Protein AF-A0A7S3HH31-F1 (afdb_monomer_lite)

pLDDT: mean 87.64, std 9.52, range [36.22, 95.06]

Organism: NCBI:txid89044

Structure (mmCIF, N/CA/C/O backbone):
data_AF-A0A7S3HH31-F1
#
_entry.id   AF-A0A7S3HH31-F1
#
loop_
_atom_site.group_PDB
_atom_site.id
_atom_site.type_symbol
_atom_site.label_atom_id
_atom_site.label_alt_id
_atom_site.label_comp_id
_atom_site.label_asym_id
_atom_site.label_entity_id
_atom_site.label_seq_id
_atom_site.pdbx_PDB_ins_code
_atom_site.Cartn_x
_atom_site.Cartn_y
_atom_site.Cartn_z
_atom_site.occupancy
_atom_site.B_iso_or_equiv
_atom_site.auth_seq_id
_atom_site.auth_comp_id
_atom_site.auth_asym_id
_atom_site.auth_atom_id
_atom_site.pdbx_PDB_model_num
ATOM 1 N N . GLN A 1 1 ? -16.666 -18.707 0.322 1.00 36.22 1 GLN A N 1
ATOM 2 C CA . GLN A 1 1 ? -16.745 -17.279 0.698 1.00 36.22 1 GLN A CA 1
ATOM 3 C C . GLN A 1 1 ? -15.491 -16.595 0.177 1.00 36.22 1 GLN A C 1
ATOM 5 O O . GLN A 1 1 ? -14.409 -16.939 0.629 1.00 36.22 1 GLN A O 1
ATOM 10 N N . LEU A 1 2 ? -15.606 -15.702 -0.809 1.00 39.66 2 LEU A N 1
ATOM 11 C CA . LEU A 1 2 ? -14.487 -14.847 -1.211 1.00 39.66 2 LEU A CA 1
ATOM 12 C C . LEU A 1 2 ? -14.196 -13.910 -0.037 1.00 39.66 2 LEU A C 1
ATOM 14 O O . LEU A 1 2 ? -15.048 -13.100 0.327 1.00 39.66 2 LEU A O 1
ATOM 18 N N . THR A 1 3 ? -13.039 -14.065 0.600 1.00 48.09 3 THR A N 1
ATOM 19 C CA . THR A 1 3 ? -12.550 -13.142 1.623 1.00 48.09 3 THR A CA 1
ATOM 20 C C . THR A 1 3 ? -12.545 -11.738 1.028 1.00 48.09 3 THR A C 1
ATOM 22 O O . THR A 1 3 ? -11.774 -11.428 0.118 1.00 48.09 3 THR A O 1
ATOM 25 N N . LYS A 1 4 ? -13.464 -10.882 1.492 1.00 67.25 4 LYS A N 1
ATOM 26 C CA . LYS A 1 4 ? -13.466 -9.464 1.125 1.00 67.25 4 LYS A CA 1
ATOM 27 C C . LYS A 1 4 ? -12.103 -8.905 1.530 1.00 67.25 4 LYS A C 1
ATOM 29 O O . LYS A 1 4 ? -11.690 -9.076 2.672 1.00 67.25 4 LYS A O 1
ATOM 34 N N . SER A 1 5 ? -11.383 -8.310 0.581 1.00 83.19 5 SER A N 1
ATOM 35 C CA . SER A 1 5 ? -10.028 -7.803 0.821 1.00 83.19 5 SER A CA 1
ATOM 36 C C . SER A 1 5 ? -10.066 -6.709 1.896 1.00 83.19 5 SER A C 1
ATOM 38 O O . SER A 1 5 ? -10.679 -5.657 1.695 1.00 83.19 5 SER A O 1
ATOM 40 N N . ALA A 1 6 ? -9.466 -6.994 3.051 1.00 89.62 6 ALA A N 1
ATOM 41 C CA . ALA A 1 6 ? -9.550 -6.175 4.253 1.00 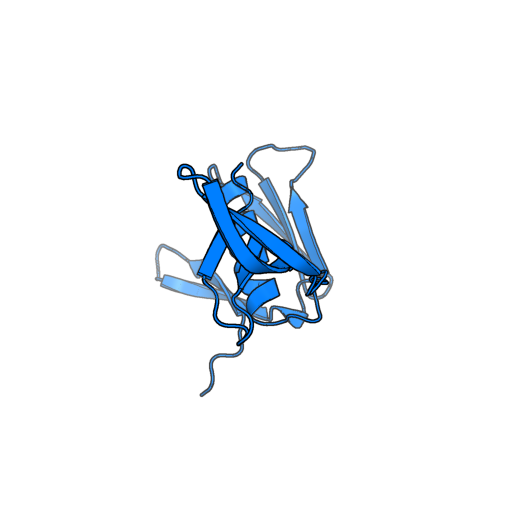89.62 6 ALA A CA 1
ATOM 42 C C . ALA A 1 6 ? -8.270 -6.299 5.091 1.00 89.62 6 ALA A C 1
ATOM 44 O O . ALA A 1 6 ? -7.606 -7.337 5.066 1.00 89.62 6 ALA A O 1
ATOM 45 N N . ALA A 1 7 ? -7.948 -5.257 5.857 1.00 90.75 7 ALA A N 1
ATOM 46 C CA . ALA A 1 7 ? -6.989 -5.349 6.952 1.00 90.75 7 ALA A CA 1
ATOM 47 C C . ALA A 1 7 ? -7.698 -5.877 8.205 1.00 90.75 7 ALA A C 1
ATOM 49 O O . ALA A 1 7 ? -8.826 -5.481 8.491 1.00 90.75 7 ALA A O 1
ATOM 50 N N . LEU A 1 8 ? -7.039 -6.759 8.953 1.00 91.81 8 LEU A N 1
ATOM 51 C CA . LEU A 1 8 ? -7.566 -7.334 10.189 1.00 91.81 8 LEU A CA 1
ATOM 52 C C . LEU A 1 8 ? -6.627 -6.994 11.340 1.00 91.81 8 LEU A C 1
ATOM 54 O O . LEU A 1 8 ? -5.408 -7.044 11.171 1.00 91.81 8 LEU A O 1
ATOM 58 N N . THR A 1 9 ? -7.183 -6.703 12.511 1.00 90.75 9 THR A N 1
ATOM 59 C CA . THR A 1 9 ? -6.412 -6.753 13.759 1.00 90.75 9 THR A CA 1
ATOM 60 C C . THR A 1 9 ? -6.743 -8.033 14.500 1.00 90.75 9 THR A C 1
ATOM 62 O O . THR A 1 9 ? -7.894 -8.472 14.506 1.00 90.75 9 THR A O 1
ATOM 65 N N . LEU A 1 10 ? -5.727 -8.625 15.119 1.00 90.88 10 LEU A N 1
ATOM 66 C CA . LEU A 1 10 ? -5.843 -9.850 15.897 1.00 90.88 10 LEU A CA 1
ATOM 67 C C . LEU A 1 10 ? -5.494 -9.559 17.354 1.00 90.88 10 LEU A C 1
ATOM 69 O O . LEU A 1 10 ? -4.555 -8.810 17.624 1.00 90.88 10 LEU A O 1
ATOM 73 N N . ASP A 1 11 ? -6.235 -10.163 18.275 1.00 90.19 11 ASP A N 1
ATOM 74 C CA . ASP A 1 11 ? -5.783 -10.328 19.651 1.00 90.19 11 ASP A CA 1
ATOM 75 C C . ASP A 1 11 ? -4.686 -11.410 19.659 1.00 90.19 11 ASP A C 1
ATOM 77 O O . ASP A 1 11 ? -4.970 -12.555 19.300 1.00 90.19 11 ASP A O 1
ATOM 81 N N . PR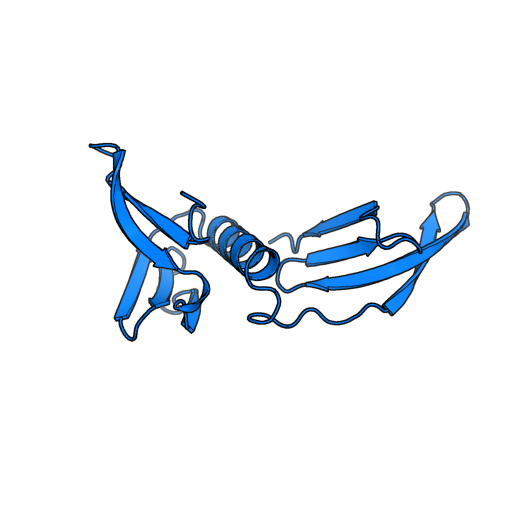O A 1 12 ? -3.436 -11.097 20.035 1.00 87.81 12 PRO A N 1
ATOM 82 C CA . PRO A 1 12 ? -2.343 -12.066 19.992 1.00 87.81 12 PRO A CA 1
ATOM 83 C C . PRO A 1 12 ? -2.454 -13.165 21.059 1.00 87.81 12 PRO A C 1
ATOM 85 O O . PRO A 1 12 ? -1.841 -14.217 20.909 1.00 87.81 12 PRO A O 1
ATOM 88 N N . THR A 1 13 ? -3.221 -12.950 22.129 1.00 92.81 13 THR A N 1
ATOM 89 C CA . THR A 1 13 ? -3.411 -13.936 23.202 1.00 92.81 13 THR A CA 1
ATOM 90 C C . THR A 1 13 ? -4.374 -15.047 22.800 1.00 92.81 13 THR A C 1
ATOM 92 O O . THR A 1 13 ? -4.190 -16.192 23.206 1.00 92.81 13 THR A O 1
ATOM 95 N N . GLN A 1 14 ? -5.392 -14.725 21.999 1.00 92.31 14 GLN A N 1
ATOM 96 C CA . GLN A 1 14 ? -6.430 -15.678 21.585 1.00 92.31 14 GLN A CA 1
ATOM 97 C C . GLN A 1 14 ? -6.447 -15.954 20.074 1.00 92.31 14 GLN A C 1
ATOM 99 O O . GLN A 1 14 ? -7.207 -16.805 19.620 1.00 92.31 14 GLN A O 1
ATOM 104 N N . PHE A 1 15 ? -5.627 -15.247 19.290 1.00 88.81 15 PHE A N 1
ATOM 105 C CA . PHE A 1 15 ? -5.625 -15.261 17.821 1.00 88.81 15 PHE A CA 1
ATOM 106 C C . PHE A 1 15 ? -7.008 -15.000 17.202 1.00 88.81 15 PHE A C 1
ATOM 108 O O . PHE A 1 15 ? -7.324 -15.473 16.109 1.00 88.81 15 PHE A O 1
ATOM 115 N N . THR A 1 16 ? -7.839 -14.219 17.890 1.00 93.19 16 THR A N 1
ATOM 116 C CA . THR A 1 16 ? -9.179 -13.844 17.438 1.00 93.19 16 THR A CA 1
ATO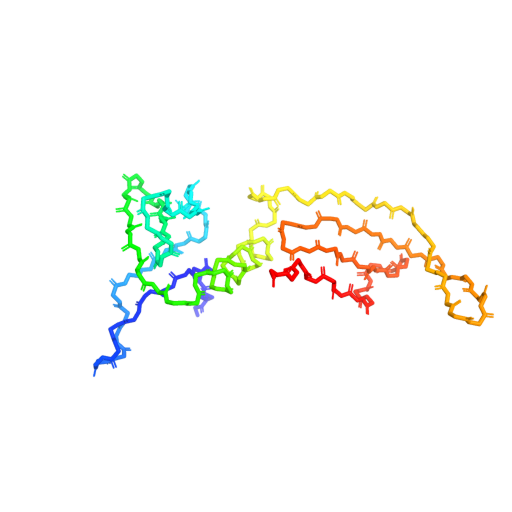M 117 C C . THR A 1 16 ? -9.148 -12.502 16.718 1.00 93.19 16 THR A C 1
ATOM 119 O O . THR A 1 16 ? -8.377 -11.603 17.056 1.00 93.19 16 THR A O 1
ATOM 122 N N . VAL A 1 17 ? -9.989 -12.352 15.694 1.00 92.19 17 VAL A N 1
ATOM 123 C CA . VAL A 1 17 ? -10.140 -11.080 14.977 1.00 92.19 17 VAL A CA 1
ATOM 124 C C . VAL A 1 17 ? -10.843 -10.078 15.883 1.00 92.19 17 VAL A C 1
ATOM 126 O O . VAL A 1 17 ? -11.965 -10.320 16.318 1.00 92.19 17 VAL A O 1
ATOM 129 N N . THR A 1 18 ? -10.197 -8.943 16.133 1.00 91.62 18 THR A N 1
ATOM 130 C CA . THR A 1 18 ? -10.759 -7.844 16.928 1.00 91.62 18 THR A CA 1
ATOM 131 C C . THR A 1 18 ? -11.420 -6.791 16.053 1.00 91.62 18 THR A C 1
ATOM 133 O O . THR A 1 18 ? -12.471 -6.275 16.413 1.00 91.62 18 THR A O 1
ATOM 136 N N . ASN A 1 19 ? -10.851 -6.496 14.881 1.00 91.50 19 ASN A N 1
ATOM 137 C CA . ASN A 1 19 ? -11.433 -5.566 13.915 1.00 91.50 19 ASN A CA 1
ATOM 138 C C . ASN A 1 19 ? -11.212 -6.053 12.485 1.00 91.50 19 ASN A C 1
ATOM 140 O O . ASN A 1 19 ? -10.222 -6.720 12.178 1.00 91.50 19 ASN A O 1
ATOM 144 N N . THR A 1 20 ? -12.132 -5.669 11.601 1.00 93.06 20 THR A N 1
ATOM 145 C CA . THR A 1 20 ? -12.045 -5.885 10.155 1.00 93.06 20 THR A CA 1
ATOM 146 C C . THR A 1 20 ? -12.238 -4.556 9.443 1.00 93.06 20 THR A C 1
ATOM 148 O O . THR A 1 20 ? -13.284 -3.931 9.581 1.00 93.06 20 THR A O 1
ATOM 151 N N . PHE A 1 21 ? -11.254 -4.157 8.644 1.00 92.69 21 PHE A N 1
ATOM 152 C CA . PHE A 1 21 ? -11.239 -2.908 7.891 1.00 92.69 21 PHE A CA 1
ATOM 153 C C . PHE A 1 21 ? -11.256 -3.212 6.395 1.00 92.69 21 PHE A C 1
ATOM 155 O O . PHE A 1 21 ? -10.199 -3.478 5.808 1.00 92.69 21 PHE A O 1
ATOM 162 N N . PRO A 1 22 ? -12.432 -3.200 5.744 1.00 91.56 22 PRO A N 1
ATOM 163 C CA . PRO A 1 22 ? -12.501 -3.266 4.294 1.00 91.56 22 PRO A CA 1
ATOM 164 C C . PRO A 1 22 ? -11.595 -2.198 3.684 1.00 91.56 22 PRO A C 1
ATOM 166 O O . PRO A 1 22 ? -11.675 -1.028 4.052 1.00 91.56 22 PRO A O 1
ATOM 169 N N . TYR A 1 23 ? -10.753 -2.563 2.715 1.00 90.06 23 TYR A N 1
ATOM 170 C CA . TYR A 1 23 ? -9.814 -1.584 2.157 1.00 90.06 23 TYR A CA 1
ATOM 171 C C . TYR A 1 23 ? -10.513 -0.367 1.551 1.00 90.06 23 TYR A C 1
ATOM 173 O O . TYR A 1 23 ? -9.933 0.713 1.547 1.00 90.06 23 TYR A O 1
ATOM 181 N N . GLY A 1 24 ? -11.764 -0.502 1.098 1.00 85.50 24 GLY A N 1
ATOM 182 C CA . GLY A 1 24 ? -12.590 0.613 0.637 1.00 85.50 24 GLY A CA 1
ATOM 183 C C . GLY A 1 24 ? -12.894 1.659 1.717 1.00 85.50 24 GLY A C 1
ATOM 184 O O . GLY A 1 24 ? -12.861 2.845 1.396 1.00 85.50 24 GLY A O 1
ATOM 185 N N . SER A 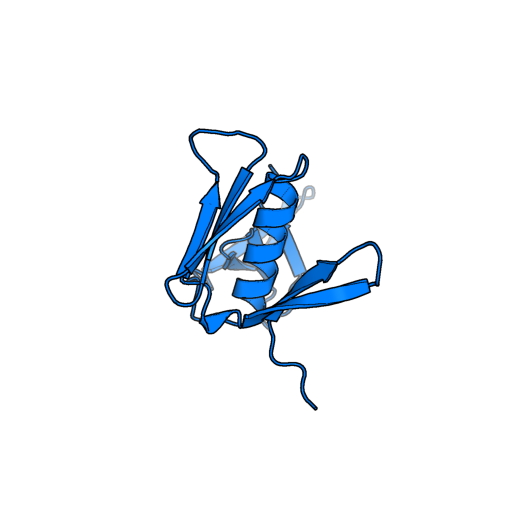1 25 ? -13.090 1.266 2.982 1.00 89.31 25 SER A N 1
ATOM 186 C CA . SER A 1 25 ? -13.513 2.185 4.053 1.00 89.31 25 SER A CA 1
ATOM 187 C C . SER A 1 25 ? -12.377 2.960 4.727 1.00 89.31 25 SER A C 1
ATOM 189 O O . SER A 1 25 ? -12.641 3.955 5.394 1.00 89.31 25 SER A O 1
ATOM 191 N N . ILE A 1 26 ? -11.116 2.562 4.518 1.00 91.19 26 ILE A N 1
ATOM 192 C CA . ILE A 1 26 ? -9.935 3.240 5.089 1.00 91.19 26 ILE A CA 1
ATOM 193 C C . ILE A 1 26 ? -9.722 4.605 4.418 1.00 91.19 26 ILE A C 1
ATOM 195 O O . ILE A 1 26 ? -9.157 4.681 3.332 1.00 91.19 26 ILE A O 1
ATOM 199 N N . THR A 1 27 ? -10.168 5.700 5.011 1.00 90.38 27 THR A N 1
ATOM 200 C CA . THR A 1 27 ? -10.057 7.036 4.409 1.00 90.38 27 THR A CA 1
ATOM 201 C C . THR A 1 27 ? -8.676 7.658 4.581 1.00 90.38 27 THR A C 1
ATOM 203 O O . THR A 1 27 ? -8.288 8.490 3.763 1.00 90.38 27 THR A O 1
ATOM 206 N N . LYS A 1 28 ? -7.915 7.245 5.602 1.00 89.69 28 LYS A N 1
ATOM 207 C CA . LYS A 1 28 ? -6.583 7.792 5.884 1.00 89.69 28 LYS A CA 1
ATOM 208 C C . LYS A 1 28 ? -5.656 6.741 6.478 1.00 89.69 28 LYS A C 1
ATOM 210 O O . LYS A 1 28 ? -6.068 5.946 7.319 1.00 89.69 28 LYS A O 1
ATOM 215 N N . LEU A 1 29 ? -4.394 6.791 6.065 1.00 90.31 29 LEU A N 1
ATOM 216 C CA . LEU A 1 29 ? -3.285 6.057 6.665 1.00 90.31 29 LEU A CA 1
ATOM 217 C C . LEU A 1 29 ? -2.075 6.998 6.704 1.00 90.31 29 LEU A C 1
ATOM 219 O O . LEU A 1 29 ? -1.552 7.360 5.652 1.00 90.31 29 LEU A O 1
ATOM 223 N N . SER A 1 30 ? -1.661 7.441 7.890 1.00 91.44 30 SER A N 1
ATOM 224 C CA . SER A 1 30 ? -0.585 8.432 8.045 1.00 91.44 30 SER A CA 1
ATOM 225 C C . SER A 1 30 ? 0.257 8.177 9.288 1.00 91.44 30 SER A C 1
ATOM 227 O O . SER A 1 30 ? -0.171 7.495 10.213 1.00 91.44 30 SER A O 1
ATOM 229 N N . THR A 1 31 ? 1.462 8.734 9.333 1.00 92.62 31 THR A N 1
ATOM 230 C CA . THR A 1 31 ? 2.270 8.764 10.558 1.00 92.62 31 THR A CA 1
ATOM 231 C C . THR A 1 31 ? 1.628 9.685 11.592 1.00 92.62 31 THR A C 1
ATOM 233 O O . THR A 1 31 ? 0.976 10.660 11.216 1.00 92.62 31 THR A O 1
ATOM 236 N N . ASP A 1 32 ? 1.826 9.406 12.880 1.00 92.31 32 ASP A N 1
ATOM 237 C CA . ASP A 1 32 ? 1.563 10.401 13.921 1.00 92.31 32 ASP A CA 1
ATOM 238 C C . ASP A 1 32 ? 2.738 11.395 13.983 1.00 92.31 32 ASP A C 1
ATOM 240 O O . ASP A 1 32 ? 3.903 10.996 14.051 1.00 92.31 32 ASP A O 1
ATOM 244 N N . GLU A 1 33 ? 2.437 12.691 13.930 1.00 89.81 33 GLU A N 1
ATOM 245 C CA . GLU A 1 33 ? 3.427 13.773 14.014 1.00 89.81 33 GLU A CA 1
ATOM 246 C C . GLU A 1 33 ? 3.995 13.931 15.429 1.00 89.81 33 GLU A C 1
ATOM 248 O O . GLU A 1 33 ? 5.114 14.406 15.606 1.00 89.81 33 GLU A O 1
ATOM 253 N N . LYS A 1 34 ? 3.234 13.521 16.449 1.00 91.62 34 LYS A N 1
ATOM 254 C CA . LYS A 1 34 ? 3.612 13.656 17.858 1.00 91.62 34 LYS A CA 1
ATOM 255 C C . LYS A 1 34 ? 4.420 12.466 18.364 1.00 91.62 34 LYS A C 1
ATOM 257 O O . LYS A 1 34 ? 5.078 12.581 19.395 1.00 91.62 34 LYS A O 1
ATOM 262 N N . ASN A 1 35 ? 4.360 11.320 17.680 1.00 91.50 35 ASN A N 1
ATOM 263 C CA . ASN A 1 35 ? 5.015 10.094 18.124 1.00 91.50 35 ASN A CA 1
ATOM 264 C C . ASN A 1 35 ? 5.565 9.264 16.951 1.00 91.50 35 ASN A C 1
ATOM 266 O O . ASN A 1 35 ? 4.824 8.751 16.112 1.00 91.50 35 ASN A O 1
ATOM 270 N N . ALA A 1 36 ? 6.887 9.075 16.936 1.00 88.56 36 ALA A N 1
ATOM 271 C CA . ALA A 1 36 ? 7.590 8.330 15.893 1.00 88.56 36 ALA A CA 1
ATOM 272 C C . ALA A 1 36 ? 7.215 6.836 15.830 1.00 88.56 36 ALA A C 1
ATOM 274 O O . ALA A 1 36 ? 7.316 6.232 14.763 1.00 88.56 36 ALA A O 1
ATOM 275 N N . ASP A 1 37 ? 6.717 6.264 16.927 1.00 92.12 37 ASP A N 1
ATOM 276 C CA . ASP A 1 37 ? 6.310 4.860 17.010 1.00 92.12 37 ASP A CA 1
ATOM 277 C C . ASP A 1 37 ? 4.816 4.667 16.731 1.00 92.12 37 ASP A C 1
ATOM 279 O O . ASP A 1 37 ? 4.283 3.586 16.972 1.00 92.12 37 ASP A O 1
ATOM 283 N N . GLN A 1 38 ? 4.099 5.702 16.284 1.00 93.88 38 GLN A N 1
ATOM 284 C CA . GLN A 1 38 ? 2.661 5.622 16.041 1.00 93.88 38 GLN A CA 1
ATOM 285 C C . GLN A 1 38 ? 2.290 5.931 14.593 1.00 93.88 38 GLN A C 1
ATOM 287 O O . GLN A 1 38 ? 2.917 6.745 13.906 1.00 93.88 38 GLN A O 1
ATOM 292 N N . PHE A 1 39 ? 1.233 5.267 14.135 1.00 94.31 39 PHE A N 1
ATOM 293 C CA . PHE A 1 39 ? 0.524 5.626 12.916 1.00 94.31 39 PHE A CA 1
ATOM 294 C C . PHE A 1 39 ? -0.980 5.688 13.170 1.00 94.31 39 PHE A C 1
ATOM 296 O O . PHE A 1 39 ? -1.519 5.042 14.072 1.00 94.31 39 PHE A O 1
ATOM 303 N N . ILE A 1 40 ? -1.638 6.489 12.345 1.00 94.88 40 ILE A N 1
ATOM 304 C CA . ILE A 1 40 ? -3.056 6.792 12.399 1.00 94.88 40 ILE A CA 1
ATOM 305 C C . ILE A 1 40 ? -3.728 6.108 11.212 1.00 94.88 40 ILE A C 1
ATOM 307 O O . ILE A 1 40 ? -3.296 6.256 10.065 1.00 94.88 40 ILE A O 1
ATOM 311 N N . LEU A 1 41 ? -4.800 5.378 11.496 1.00 94.56 41 LEU A N 1
ATOM 312 C CA . LEU A 1 41 ? -5.703 4.801 10.510 1.00 94.56 41 LEU A CA 1
ATOM 313 C C . LEU A 1 41 ? -7.092 5.389 10.742 1.00 94.56 41 LEU A C 1
ATOM 315 O O . LEU A 1 41 ? -7.645 5.252 11.827 1.00 94.56 41 LEU A O 1
ATOM 319 N N . GLU A 1 42 ? -7.664 6.039 9.735 1.00 94.25 42 GLU A N 1
ATOM 320 C CA . GLU A 1 42 ? -9.066 6.462 9.778 1.00 94.25 42 GLU A CA 1
ATOM 321 C C . GLU A 1 42 ? -9.881 5.536 8.881 1.00 94.25 42 GLU A C 1
ATOM 323 O O . GLU A 1 42 ? -9.559 5.362 7.703 1.00 94.25 42 GLU A O 1
ATOM 328 N N . ALA A 1 43 ? -10.925 4.932 9.440 1.00 92.75 43 ALA A N 1
ATOM 329 C CA . ALA A 1 43 ? -11.868 4.083 8.723 1.00 92.75 43 ALA A CA 1
ATOM 330 C C . ALA A 1 43 ? -13.275 4.322 9.268 1.00 92.75 43 ALA A C 1
ATOM 332 O O . ALA A 1 43 ? -13.456 4.430 10.479 1.00 92.75 43 ALA A O 1
ATOM 333 N N . ASP A 1 44 ? -14.264 4.447 8.380 1.00 87.94 44 ASP A N 1
ATOM 334 C CA . ASP A 1 44 ? -15.673 4.638 8.762 1.00 87.94 44 ASP A CA 1
ATOM 335 C C . ASP A 1 44 ? -15.882 5.785 9.780 1.00 87.94 44 ASP A C 1
ATOM 337 O O . ASP A 1 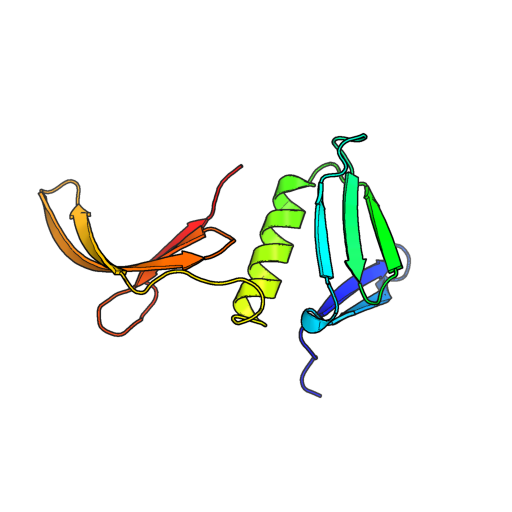44 ? -16.639 5.667 10.741 1.00 87.94 44 ASP A O 1
ATOM 341 N N . LYS A 1 45 ? -15.181 6.914 9.572 1.00 88.25 45 LYS A N 1
ATOM 342 C CA . LYS A 1 45 ? -15.163 8.110 10.451 1.00 88.25 45 LYS A CA 1
ATOM 343 C C . LYS A 1 45 ? -14.608 7.877 11.863 1.00 88.25 45 LYS A C 1
ATOM 345 O O . LYS A 1 45 ? -14.701 8.766 12.704 1.00 88.25 45 LYS A O 1
ATOM 350 N N . THR A 1 46 ? -14.015 6.716 12.116 1.00 93.56 46 THR A N 1
ATOM 351 C CA . THR A 1 46 ? -13.337 6.401 13.371 1.00 93.56 46 THR A CA 1
ATOM 352 C C . THR A 1 46 ? -11.832 6.499 13.173 1.00 93.56 46 THR A C 1
ATOM 354 O O . THR A 1 46 ? -11.291 5.988 12.191 1.00 93.56 46 THR A O 1
ATOM 357 N N . THR A 1 47 ? -11.154 7.161 14.107 1.00 95.06 47 THR A N 1
ATOM 358 C CA . THR A 1 47 ? -9.694 7.280 14.121 1.00 95.06 47 THR A CA 1
ATOM 359 C C . THR A 1 47 ? -9.104 6.244 15.070 1.00 95.06 47 THR A C 1
ATOM 361 O O . THR A 1 47 ? -9.413 6.231 16.259 1.00 95.06 47 THR A O 1
ATOM 364 N N . TYR A 1 48 ? -8.220 5.406 14.544 1.00 94.38 48 TYR A N 1
ATOM 365 C CA . TYR A 1 48 ? -7.459 4.409 15.283 1.00 94.38 48 TYR A CA 1
ATOM 366 C C . TYR A 1 48 ? -5.993 4.830 15.328 1.00 94.38 48 TYR A C 1
ATOM 368 O O . TYR A 1 48 ? -5.424 5.234 14.312 1.00 94.38 48 TYR A O 1
ATOM 376 N N . VAL A 1 49 ? -5.373 4.709 16.500 1.00 94.88 49 VAL A N 1
ATOM 377 C CA . VAL A 1 49 ? -3.944 4.977 16.696 1.00 94.88 49 VAL A CA 1
ATOM 378 C C . VAL A 1 49 ? -3.266 3.674 17.084 1.00 94.88 49 VAL A C 1
ATOM 380 O O . VAL A 1 49 ? -3.631 3.046 18.077 1.00 94.88 49 VAL A O 1
ATOM 383 N N . TYR A 1 50 ? -2.276 3.267 16.298 1.00 93.25 50 TYR A N 1
ATOM 384 C CA . TYR A 1 50 ? -1.528 2.033 16.508 1.00 93.25 50 TYR A CA 1
ATOM 385 C C . TYR A 1 50 ? -0.076 2.351 16.830 1.00 93.25 50 TYR A C 1
ATOM 387 O O . TYR A 1 50 ? 0.542 3.177 16.160 1.00 93.25 50 TYR A O 1
ATOM 395 N N . LYS A 1 51 ? 0.479 1.660 17.830 1.00 93.94 51 LYS A N 1
ATOM 396 C CA . LYS A 1 51 ? 1.878 1.792 18.245 1.00 93.94 51 LYS A CA 1
ATOM 397 C C . LYS A 1 51 ? 2.706 0.603 17.750 1.00 93.94 51 LYS A C 1
ATOM 399 O O . LYS A 1 51 ? 2.318 -0.542 17.966 1.00 93.94 51 LYS A O 1
ATOM 404 N N . THR A 1 52 ? 3.843 0.859 17.108 1.00 91.06 52 THR A N 1
ATOM 405 C CA . THR A 1 52 ? 4.773 -0.158 16.602 1.00 91.06 52 THR A CA 1
ATOM 406 C C . THR A 1 52 ? 6.168 0.423 16.340 1.00 91.06 52 THR A C 1
ATOM 408 O O . THR A 1 52 ? 6.300 1.522 15.811 1.00 91.06 52 THR A O 1
ATOM 411 N N . ALA A 1 53 ? 7.215 -0.356 16.633 1.00 90.38 53 ALA A N 1
ATOM 412 C CA . ALA A 1 53 ? 8.598 -0.025 16.270 1.00 90.38 53 ALA A CA 1
ATOM 413 C C . ALA A 1 53 ? 8.892 -0.224 14.765 1.00 90.38 53 ALA A C 1
ATOM 415 O O . ALA A 1 53 ? 9.895 0.257 14.248 1.00 90.38 53 ALA A O 1
ATOM 416 N N . HIS A 1 54 ? 8.009 -0.923 14.044 1.00 89.94 54 HIS A N 1
ATOM 417 C CA . HIS A 1 54 ? 8.139 -1.219 12.611 1.00 89.94 54 HIS A CA 1
ATOM 418 C C . HIS A 1 54 ? 7.169 -0.385 11.765 1.00 89.94 54 HIS A C 1
ATOM 420 O O . HIS A 1 54 ? 6.656 -0.845 10.741 1.00 89.94 54 HIS A O 1
ATOM 426 N N . ARG A 1 55 ? 6.868 0.838 12.221 1.00 90.25 55 ARG A N 1
ATOM 427 C CA . ARG A 1 55 ? 5.905 1.743 11.580 1.00 90.25 55 ARG A CA 1
ATOM 428 C C . ARG A 1 55 ? 6.136 1.887 10.069 1.00 90.25 55 ARG A C 1
ATOM 430 O O . ARG A 1 55 ? 5.172 1.680 9.331 1.00 90.25 55 ARG A O 1
ATOM 437 N N . PRO A 1 56 ? 7.354 2.197 9.580 1.00 85.00 56 PRO A N 1
ATOM 438 C CA . PRO A 1 56 ? 7.565 2.424 8.152 1.00 85.00 56 PRO A CA 1
ATOM 439 C C . PRO A 1 56 ? 7.268 1.173 7.316 1.00 85.00 56 PRO A C 1
ATOM 441 O O . PRO A 1 56 ? 6.586 1.250 6.296 1.00 85.00 56 PRO A O 1
ATOM 444 N N . GLN A 1 57 ? 7.714 0.002 7.779 1.00 86.38 57 GLN A N 1
ATOM 445 C CA . GLN A 1 57 ? 7.506 -1.268 7.085 1.00 86.38 57 GLN A CA 1
ATOM 446 C C . GLN A 1 57 ? 6.020 -1.634 7.024 1.00 86.38 57 GLN A C 1
ATOM 448 O O . GLN A 1 57 ? 5.514 -1.984 5.957 1.00 86.38 57 GLN A O 1
ATOM 453 N N . LEU A 1 58 ? 5.310 -1.517 8.150 1.00 87.94 58 LEU A N 1
ATOM 454 C CA . LEU A 1 58 ? 3.896 -1.876 8.231 1.00 87.94 58 LEU A CA 1
ATOM 455 C C . LEU A 1 58 ? 3.021 -0.941 7.385 1.00 87.94 58 LEU A C 1
ATOM 457 O O . LEU A 1 58 ? 2.123 -1.401 6.680 1.00 87.94 58 LEU A O 1
ATOM 461 N N . MET A 1 59 ? 3.314 0.363 7.395 1.00 87.69 59 MET A N 1
ATOM 462 C CA . MET A 1 59 ? 2.610 1.327 6.550 1.00 87.69 59 MET A CA 1
ATOM 463 C C . MET A 1 59 ? 2.831 1.046 5.059 1.00 87.69 59 MET A C 1
ATOM 465 O O . MET A 1 59 ? 1.855 0.993 4.311 1.00 87.69 59 MET A O 1
ATOM 469 N N . CYS A 1 60 ? 4.073 0.803 4.622 1.00 86.06 60 CYS A N 1
ATOM 470 C CA . CYS A 1 60 ? 4.361 0.439 3.230 1.00 86.06 60 CYS A CA 1
ATOM 471 C C . CYS A 1 60 ? 3.605 -0.827 2.799 1.00 86.06 60 CYS A C 1
ATOM 473 O O . CYS A 1 60 ? 3.015 -0.848 1.719 1.00 86.06 60 CYS A O 1
ATOM 475 N N . GLN A 1 61 ? 3.566 -1.858 3.650 1.00 87.62 61 GLN A N 1
ATOM 476 C CA . GLN A 1 61 ? 2.819 -3.090 3.375 1.00 87.62 61 GLN A CA 1
ATOM 477 C C . GLN A 1 61 ? 1.308 -2.848 3.270 1.00 87.62 61 GLN A C 1
ATOM 479 O O . GLN A 1 61 ? 0.657 -3.384 2.374 1.00 87.62 61 GLN A O 1
ATOM 484 N N . LEU A 1 62 ? 0.737 -2.015 4.145 1.00 89.56 62 LEU A N 1
ATOM 485 C CA . LEU A 1 62 ? -0.677 -1.641 4.075 1.00 89.56 62 LEU A CA 1
ATOM 486 C C . LEU A 1 62 ? -1.002 -0.889 2.778 1.00 89.56 62 LEU A C 1
ATOM 488 O O . LEU A 1 62 ? -1.978 -1.235 2.110 1.00 89.56 62 LEU A O 1
ATOM 492 N N . PHE A 1 63 ? -0.175 0.084 2.383 1.00 87.38 63 PHE A N 1
ATOM 493 C CA . PHE A 1 63 ? -0.331 0.785 1.105 1.00 87.38 63 PHE A CA 1
ATOM 494 C C . PHE A 1 63 ? -0.238 -0.166 -0.092 1.00 87.38 63 PHE A C 1
ATOM 496 O O . PHE A 1 63 ? -1.062 -0.073 -1.003 1.00 87.38 63 PHE A O 1
ATOM 503 N N . GLU A 1 64 ? 0.718 -1.099 -0.080 1.00 86.94 64 GLU A N 1
ATOM 504 C CA . GLU A 1 64 ? 0.867 -2.122 -1.119 1.00 86.94 64 GLU A CA 1
ATOM 505 C C . GLU A 1 64 ? -0.400 -2.975 -1.251 1.00 86.94 64 GLU A C 1
ATOM 507 O O . GLU A 1 64 ? -0.946 -3.118 -2.348 1.00 86.94 64 GLU A O 1
ATOM 512 N N . CYS A 1 65 ? -0.914 -3.489 -0.133 1.00 88.88 65 CYS A N 1
ATOM 513 C CA . CYS A 1 65 ? -2.126 -4.302 -0.110 1.00 88.88 65 CYS A CA 1
ATOM 514 C C . CYS A 1 65 ? -3.351 -3.539 -0.624 1.00 88.88 65 CYS A C 1
ATOM 516 O O . CYS A 1 65 ? -4.093 -4.064 -1.458 1.00 88.88 65 CYS A O 1
ATOM 518 N N . ILE A 1 66 ? -3.557 -2.300 -0.167 1.00 87.88 66 ILE A N 1
ATOM 519 C CA . ILE A 1 66 ? -4.692 -1.481 -0.605 1.00 87.88 66 ILE A CA 1
ATOM 520 C C . ILE A 1 66 ? -4.585 -1.188 -2.102 1.00 87.88 66 ILE A C 1
ATOM 522 O O . ILE A 1 66 ? -5.553 -1.402 -2.824 1.00 87.88 66 ILE A O 1
ATOM 526 N N . ALA A 1 67 ? -3.422 -0.756 -2.589 1.00 84.00 67 ALA A N 1
ATOM 527 C CA . ALA A 1 67 ? -3.238 -0.414 -3.997 1.00 84.00 67 ALA A CA 1
ATOM 528 C C . ALA A 1 67 ? -3.395 -1.633 -4.927 1.00 84.00 67 ALA A C 1
ATOM 530 O O . ALA A 1 67 ? -3.964 -1.508 -6.006 1.00 84.00 67 ALA A O 1
ATOM 531 N N . LYS A 1 68 ? -2.955 -2.831 -4.510 1.00 82.19 68 LYS A N 1
ATOM 532 C CA . LYS A 1 68 ? -3.125 -4.068 -5.300 1.00 82.19 68 LYS A CA 1
ATOM 533 C C . LYS A 1 68 ? -4.569 -4.586 -5.311 1.00 82.19 68 LYS A C 1
ATOM 535 O O . LYS A 1 68 ? -4.958 -5.272 -6.254 1.00 82.19 68 LYS A O 1
ATOM 540 N N . LYS A 1 69 ? -5.361 -4.319 -4.266 1.00 87.19 69 LYS A N 1
ATOM 541 C CA . LYS A 1 69 ? -6.741 -4.832 -4.129 1.00 87.19 69 LYS A CA 1
ATOM 542 C C . LYS A 1 69 ? -7.823 -3.818 -4.490 1.00 87.19 69 LYS A C 1
ATOM 544 O O . LYS A 1 69 ? -8.932 -4.224 -4.821 1.00 87.19 69 LYS A O 1
ATOM 549 N N . VAL A 1 70 ? -7.508 -2.529 -4.422 1.00 85.69 70 VAL A N 1
ATOM 550 C CA . VAL A 1 70 ? -8.396 -1.408 -4.747 1.00 85.69 70 VAL A CA 1
ATOM 551 C C . VAL A 1 70 ? -7.607 -0.398 -5.598 1.00 85.69 70 VAL A C 1
ATOM 553 O O . VAL A 1 70 ? -7.246 0.673 -5.107 1.00 85.69 70 VAL A O 1
ATOM 556 N N . PRO A 1 71 ? -7.290 -0.736 -6.863 1.00 74.69 71 PRO A N 1
ATOM 557 C CA . PRO A 1 71 ? -6.393 0.060 -7.709 1.00 74.69 71 PRO A CA 1
ATOM 558 C C . PRO A 1 71 ? -6.886 1.493 -7.956 1.00 74.69 71 PRO A C 1
ATOM 560 O O . PRO A 1 71 ? -6.076 2.402 -8.099 1.00 74.69 71 PRO A O 1
ATOM 563 N N . ASP A 1 72 ? -8.199 1.731 -7.917 1.00 80.00 72 ASP A N 1
ATOM 564 C CA . ASP A 1 72 ? -8.771 3.072 -8.100 1.00 80.00 72 ASP A CA 1
ATOM 565 C C . ASP A 1 72 ? -8.604 3.981 -6.873 1.00 80.00 72 ASP A C 1
ATOM 567 O O . ASP A 1 72 ? -8.762 5.200 -6.966 1.00 80.00 72 ASP A O 1
ATOM 571 N N . LYS A 1 73 ? -8.291 3.408 -5.702 1.00 82.75 73 LYS A N 1
ATOM 572 C CA . LYS A 1 73 ? -8.194 4.162 -4.446 1.00 82.75 73 LYS A CA 1
ATOM 573 C C . LYS A 1 73 ? -6.943 5.018 -4.379 1.00 82.75 73 LYS A C 1
ATOM 575 O O . LYS A 1 73 ? -6.990 6.159 -3.925 1.00 82.75 73 LYS A O 1
ATOM 580 N N . PHE A 1 74 ? -5.827 4.461 -4.824 1.00 81.31 74 PHE A N 1
ATOM 581 C CA . PHE A 1 74 ? -4.575 5.180 -4.910 1.00 81.31 74 PHE A CA 1
ATOM 582 C C . PHE A 1 74 ? -4.112 5.163 -6.354 1.00 81.31 74 PHE A C 1
ATOM 584 O O . PHE A 1 74 ? -3.782 4.111 -6.893 1.00 81.31 74 PHE A O 1
ATOM 591 N N . LYS A 1 75 ? -4.090 6.341 -6.975 1.00 79.25 75 LYS A N 1
ATOM 592 C CA . LYS A 1 75 ? -3.777 6.464 -8.395 1.00 79.25 75 LYS A CA 1
ATOM 593 C C . LYS A 1 75 ? -2.374 5.933 -8.680 1.00 79.25 75 LYS A C 1
ATOM 595 O O . LYS A 1 75 ? -1.387 6.467 -8.177 1.00 79.25 75 LYS A O 1
ATOM 600 N N . THR A 1 76 ? -2.301 4.918 -9.530 1.00 83.56 76 THR A N 1
ATOM 601 C CA . THR A 1 76 ? -1.076 4.548 -10.233 1.00 83.56 76 THR A CA 1
ATOM 602 C C . THR A 1 76 ? -0.921 5.461 -11.447 1.00 83.56 76 THR A C 1
ATOM 604 O O . THR A 1 76 ? -1.884 5.703 -12.173 1.00 83.56 76 THR A O 1
ATOM 607 N N . VAL A 1 77 ? 0.282 5.986 -11.668 1.00 88.81 77 VAL A N 1
ATOM 608 C CA . VAL A 1 77 ? 0.609 6.802 -12.846 1.00 88.81 77 VAL A CA 1
ATOM 609 C C . VAL A 1 77 ? 1.326 5.938 -13.879 1.00 88.81 77 VAL A C 1
ATOM 611 O O . VAL A 1 77 ? 2.221 5.170 -13.536 1.00 88.81 77 VAL A O 1
ATOM 614 N N . GLY A 1 78 ? 0.954 6.077 -15.149 1.00 86.62 78 GLY A N 1
ATOM 615 C CA . GLY A 1 78 ? 1.441 5.245 -16.251 1.00 86.62 78 GLY A CA 1
ATOM 616 C C . GLY A 1 78 ? 0.304 4.443 -16.892 1.00 86.62 78 GLY A C 1
ATOM 617 O O . GLY A 1 78 ? -0.860 4.694 -16.579 1.00 86.62 78 GLY A O 1
ATOM 618 N N . PRO A 1 79 ? 0.603 3.501 -17.800 1.00 90.12 79 PRO A N 1
ATOM 619 C CA . PRO A 1 79 ? 1.934 3.066 -18.232 1.00 90.12 79 PRO A CA 1
ATOM 620 C C . PRO A 1 79 ? 2.724 4.127 -19.014 1.00 90.12 79 PRO A C 1
ATOM 622 O O . PRO A 1 79 ? 2.191 4.776 -19.911 1.00 90.12 79 PRO A O 1
ATOM 625 N N . VAL A 1 80 ? 4.019 4.266 -18.718 1.00 92.75 80 VAL A N 1
ATOM 626 C CA . VAL A 1 80 ? 4.963 5.109 -19.472 1.00 92.75 80 VAL A CA 1
ATOM 627 C C . VAL A 1 80 ? 5.953 4.215 -20.213 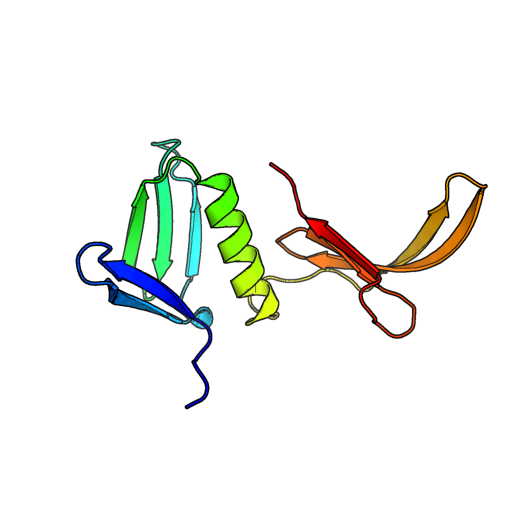1.00 92.75 80 VAL A C 1
ATOM 629 O O . VAL A 1 80 ? 6.556 3.326 -19.617 1.00 92.75 80 VAL A O 1
ATOM 632 N N . ARG A 1 81 ? 6.135 4.438 -21.519 1.00 92.75 81 ARG A N 1
ATOM 633 C CA . ARG A 1 81 ? 7.147 3.717 -22.308 1.00 92.75 81 ARG A CA 1
ATOM 634 C C . ARG A 1 81 ? 8.549 4.130 -21.859 1.00 92.75 81 ARG A C 1
ATOM 636 O O . ARG A 1 81 ? 8.825 5.321 -21.747 1.00 92.75 81 ARG A O 1
ATOM 643 N N . ALA A 1 82 ? 9.425 3.157 -21.647 1.00 92.00 82 ALA A N 1
ATOM 644 C CA . ALA A 1 82 ? 10.791 3.370 -21.188 1.00 92.00 82 ALA A CA 1
ATOM 645 C C . ALA A 1 82 ? 11.761 2.346 -21.803 1.00 92.00 82 ALA A C 1
ATOM 647 O O . ALA A 1 82 ? 11.359 1.444 -22.540 1.00 92.00 82 ALA A O 1
ATOM 648 N N . GLN A 1 83 ? 13.054 2.495 -21.502 1.00 91.62 83 GLN A N 1
ATOM 649 C CA . GLN A 1 83 ? 14.090 1.530 -21.868 1.00 91.62 83 GLN A CA 1
ATOM 650 C C . GLN A 1 83 ? 14.964 1.205 -20.662 1.00 91.62 83 GLN A C 1
ATOM 652 O O . GLN A 1 83 ? 15.508 2.099 -20.013 1.00 91.62 83 GLN A O 1
ATOM 657 N N . ARG A 1 84 ? 15.161 -0.087 -20.403 1.00 88.81 84 ARG A N 1
ATOM 658 C CA . ARG A 1 84 ? 16.139 -0.570 -19.432 1.00 88.81 84 ARG A CA 1
ATOM 659 C C . ARG A 1 84 ? 17.516 -0.646 -20.077 1.00 88.81 84 ARG A C 1
ATOM 661 O O . ARG A 1 84 ? 17.702 -1.366 -21.058 1.00 88.81 84 ARG A O 1
ATOM 668 N N . LEU A 1 85 ? 18.486 0.045 -19.482 1.00 91.50 85 LEU A N 1
ATOM 669 C CA . LEU A 1 85 ? 19.899 -0.043 -19.848 1.00 91.50 85 LEU A CA 1
ATOM 670 C C . LEU A 1 85 ? 20.600 -1.069 -18.948 1.00 91.50 85 LEU A C 1
ATOM 672 O O . LEU A 1 85 ? 20.629 -0.922 -17.726 1.00 91.50 85 LEU A O 1
ATOM 676 N N . ARG A 1 86 ? 21.164 -2.129 -19.531 1.00 87.56 86 ARG A N 1
ATOM 677 C CA . ARG A 1 86 ? 21.969 -3.113 -18.788 1.00 87.56 86 ARG A CA 1
ATOM 678 C C . ARG A 1 86 ? 23.435 -2.674 -18.708 1.00 87.56 86 ARG A C 1
ATOM 680 O O . ARG A 1 86 ? 23.910 -1.913 -19.543 1.00 87.56 86 ARG A O 1
ATOM 687 N N . LYS A 1 87 ? 24.187 -3.224 -17.742 1.00 90.62 87 LYS A N 1
ATOM 688 C CA . LYS A 1 87 ? 25.631 -2.946 -17.557 1.00 90.62 87 LYS A CA 1
ATOM 689 C C . LYS A 1 87 ? 26.485 -3.241 -18.799 1.00 90.62 87 LYS A C 1
ATOM 691 O O . LYS A 1 87 ? 27.524 -2.625 -18.977 1.00 90.62 87 LYS A O 1
ATOM 696 N N . ASN A 1 88 ? 26.041 -4.164 -19.653 1.00 92.00 88 ASN A N 1
ATOM 697 C CA . ASN A 1 88 ? 26.698 -4.501 -20.919 1.00 92.00 88 ASN A CA 1
ATOM 698 C C . ASN A 1 88 ? 26.304 -3.571 -22.088 1.00 92.00 88 ASN A C 1
ATOM 700 O O . ASN A 1 88 ? 26.611 -3.881 -23.232 1.00 92.00 88 ASN A O 1
ATOM 704 N N . GLY A 1 89 ? 25.563 -2.489 -21.831 1.00 91.25 89 GLY A N 1
ATOM 705 C CA . GLY A 1 89 ? 25.124 -1.527 -22.844 1.00 91.25 89 GLY A CA 1
ATOM 706 C C . GLY A 1 89 ? 23.869 -1.925 -23.628 1.00 91.25 89 GLY A C 1
ATOM 707 O O . GLY A 1 89 ? 23.347 -1.102 -24.380 1.00 91.25 89 GLY A O 1
ATOM 708 N N . SER A 1 90 ? 23.342 -3.143 -23.448 1.00 92.75 90 SER A N 1
ATOM 709 C CA . SER A 1 90 ? 22.099 -3.553 -24.115 1.00 92.75 90 SER A CA 1
ATOM 710 C C . SER A 1 90 ? 20.890 -2.757 -23.611 1.00 92.75 90 SER A C 1
ATOM 712 O O . SER A 1 90 ? 20.804 -2.403 -22.429 1.00 92.75 90 SER A O 1
ATOM 714 N N . ARG A 1 91 ? 19.955 -2.482 -24.528 1.00 92.50 91 ARG A N 1
ATOM 715 C CA . ARG A 1 91 ? 18.702 -1.762 -24.271 1.00 92.50 91 ARG A CA 1
ATOM 716 C C . ARG A 1 91 ? 17.522 -2.694 -24.474 1.00 92.50 91 ARG A C 1
ATOM 718 O O . ARG A 1 91 ? 17.487 -3.436 -25.452 1.00 92.50 91 ARG A O 1
ATOM 725 N N . ILE A 1 92 ? 16.568 -2.643 -23.556 1.00 90.44 92 ILE A N 1
ATOM 726 C CA . ILE A 1 92 ? 15.341 -3.436 -23.623 1.00 90.44 92 ILE A CA 1
ATOM 727 C C . ILE A 1 92 ? 14.169 -2.486 -23.429 1.00 90.44 92 ILE A C 1
ATOM 729 O O . ILE A 1 92 ? 14.122 -1.778 -22.424 1.00 90.44 92 ILE A O 1
ATOM 733 N N . ASP A 1 93 ? 13.244 -2.464 -24.385 1.00 92.69 93 ASP A N 1
ATOM 734 C CA . ASP A 1 93 ? 12.017 -1.683 -24.253 1.00 92.69 93 ASP A CA 1
ATOM 735 C C . ASP A 1 93 ? 11.141 -2.257 -23.143 1.00 92.69 93 ASP A C 1
ATOM 737 O O . ASP A 1 93 ? 10.874 -3.459 -23.105 1.00 92.69 93 ASP A O 1
ATOM 741 N N . CYS A 1 94 ? 10.669 -1.382 -22.265 1.00 92.62 94 CYS A N 1
ATOM 742 C CA . CYS A 1 94 ? 9.806 -1.731 -21.151 1.00 92.62 94 CYS A CA 1
ATOM 743 C C . CYS A 1 94 ? 8.725 -0.666 -20.945 1.00 92.62 94 CYS A C 1
ATOM 745 O O . CYS A 1 94 ? 8.665 0.368 -21.620 1.00 92.62 94 CYS A O 1
ATOM 747 N N . VAL A 1 95 ? 7.840 -0.952 -20.005 1.00 94.94 95 VAL A N 1
ATOM 748 C CA . VAL A 1 95 ? 6.775 -0.069 -19.560 1.00 94.94 95 VAL A CA 1
ATOM 749 C C . VAL A 1 95 ? 6.919 0.122 -18.057 1.00 94.94 95 VAL A C 1
ATOM 751 O O . VAL A 1 95 ? 7.133 -0.842 -17.330 1.00 94.94 95 VAL A O 1
ATOM 754 N N . ILE A 1 96 ? 6.805 1.359 -17.585 1.00 93.56 96 ILE A N 1
ATOM 755 C CA . ILE A 1 96 ? 6.905 1.692 -16.164 1.00 93.56 96 ILE A CA 1
ATOM 756 C C . ILE A 1 96 ? 5.560 2.216 -15.665 1.00 93.56 96 ILE A C 1
ATOM 758 O O . ILE A 1 96 ? 4.964 3.106 -16.275 1.00 93.56 96 ILE A O 1
ATOM 762 N N . CYS A 1 97 ? 5.114 1.688 -14.528 1.00 92.12 97 CYS A N 1
ATOM 763 C CA . CYS A 1 97 ? 4.005 2.217 -13.742 1.00 92.12 97 CYS A CA 1
ATOM 764 C C . CYS A 1 97 ? 4.515 2.687 -12.378 1.00 92.12 97 CYS A C 1
ATOM 766 O O . CYS A 1 97 ? 5.258 1.981 -11.700 1.00 92.12 97 CYS A O 1
ATOM 768 N N . ILE A 1 98 ? 4.092 3.873 -11.957 1.00 89.69 98 ILE A N 1
ATOM 769 C CA . ILE A 1 98 ? 4.398 4.448 -10.650 1.00 89.69 98 ILE A CA 1
ATOM 770 C C . ILE A 1 98 ? 3.217 4.162 -9.733 1.00 89.69 98 ILE A C 1
ATOM 772 O O . ILE A 1 98 ? 2.158 4.776 -9.860 1.00 89.69 98 ILE A O 1
ATOM 776 N N . ALA A 1 99 ? 3.387 3.204 -8.831 1.00 87.88 99 ALA A N 1
ATOM 777 C CA . ALA A 1 99 ? 2.413 2.862 -7.812 1.00 87.88 99 ALA A CA 1
ATOM 778 C C . ALA A 1 99 ? 2.741 3.573 -6.482 1.00 87.88 99 ALA A C 1
ATOM 780 O O . ALA A 1 99 ? 3.890 3.943 -6.227 1.00 87.88 99 ALA A O 1
ATOM 781 N N . PRO A 1 100 ? 1.759 3.715 -5.576 1.00 83.19 100 PRO A N 1
ATOM 782 C CA . PRO A 1 100 ? 1.975 4.329 -4.260 1.00 83.19 100 PRO A CA 1
ATOM 783 C C . PRO A 1 100 ? 3.072 3.658 -3.424 1.00 83.19 100 PRO A C 1
ATOM 785 O O . PRO A 1 100 ? 3.686 4.295 -2.578 1.00 83.19 100 PRO A O 1
ATOM 788 N N . TYR A 1 101 ? 3.321 2.369 -3.659 1.00 82.81 101 TYR A N 1
ATOM 789 C CA . TYR A 1 101 ? 4.289 1.555 -2.923 1.00 82.81 101 TYR A CA 1
ATOM 790 C C . TYR A 1 101 ? 5.591 1.285 -3.698 1.00 82.81 101 TYR A C 1
ATOM 792 O O . TYR A 1 101 ? 6.503 0.664 -3.150 1.00 82.81 101 TYR A O 1
ATOM 800 N N . GLY A 1 102 ? 5.709 1.732 -4.953 1.00 87.38 102 GLY A N 1
ATOM 801 C CA . GLY A 1 102 ? 6.940 1.557 -5.720 1.00 87.38 102 GLY A CA 1
ATOM 802 C C . GLY A 1 102 ? 6.814 1.833 -7.214 1.00 87.38 102 GLY A C 1
ATOM 803 O O . GLY A 1 102 ? 5.776 2.262 -7.712 1.00 87.38 102 GLY A O 1
ATOM 804 N N . LEU A 1 103 ? 7.885 1.533 -7.942 1.00 90.75 103 LEU A N 1
ATOM 805 C CA . LEU A 1 103 ? 7.912 1.508 -9.402 1.00 90.75 103 LEU A CA 1
ATOM 806 C C . LEU A 1 103 ? 7.764 0.066 -9.888 1.00 90.75 103 LEU A C 1
ATOM 808 O O . LEU A 1 103 ? 8.436 -0.838 -9.394 1.00 90.75 103 LEU A O 1
ATOM 812 N N . ILE A 1 104 ? 6.900 -0.146 -10.872 1.00 92.31 104 ILE A N 1
ATOM 813 C CA . ILE A 1 104 ? 6.642 -1.449 -11.480 1.00 92.31 104 ILE A CA 1
ATOM 814 C C . ILE A 1 104 ? 7.155 -1.392 -12.917 1.00 92.31 104 ILE A C 1
ATOM 816 O O . ILE A 1 104 ? 6.651 -0.613 -13.724 1.00 92.31 104 ILE A O 1
ATOM 820 N N . GLU A 1 105 ? 8.161 -2.204 -13.227 1.00 93.56 105 GLU A N 1
ATOM 821 C CA . GLU A 1 105 ? 8.660 -2.436 -14.582 1.00 93.56 105 GLU A CA 1
ATOM 822 C C . GLU A 1 105 ? 7.918 -3.632 -15.182 1.00 93.56 105 GLU A C 1
ATOM 824 O O . GLU A 1 105 ? 7.873 -4.713 -14.592 1.00 93.56 105 GLU A O 1
ATOM 829 N N . MET A 1 106 ? 7.362 -3.444 -16.373 1.00 94.19 106 MET A N 1
ATOM 830 C CA . MET A 1 106 ? 6.659 -4.463 -17.141 1.00 94.19 106 MET A CA 1
ATOM 831 C C . MET A 1 106 ? 7.239 -4.573 -18.549 1.00 94.19 106 MET A C 1
ATOM 833 O O . MET A 1 106 ? 7.825 -3.623 -19.077 1.00 94.19 106 MET A O 1
ATOM 837 N N . ASP A 1 107 ? 7.061 -5.727 -19.177 1.00 90.38 107 ASP A N 1
ATOM 838 C CA . ASP A 1 107 ? 7.329 -5.891 -20.600 1.00 90.38 107 ASP A CA 1
ATOM 839 C C . ASP A 1 107 ? 6.188 -5.311 -21.464 1.00 90.38 107 ASP A C 1
ATOM 841 O O . ASP A 1 107 ? 5.209 -4.745 -20.971 1.00 90.38 107 ASP A O 1
ATOM 845 N N . ARG A 1 108 ? 6.300 -5.453 -22.790 1.00 85.88 108 ARG A N 1
ATOM 846 C CA . ARG A 1 108 ? 5.266 -4.996 -23.737 1.00 85.88 108 ARG A CA 1
ATOM 847 C C . ARG A 1 108 ? 3.951 -5.789 -23.654 1.00 85.88 108 ARG A C 1
ATOM 849 O O . ARG A 1 108 ? 2.951 -5.331 -24.198 1.00 85.88 108 ARG A O 1
ATOM 856 N N . SER A 1 109 ? 3.955 -6.944 -22.995 1.00 88.56 109 SER A N 1
ATOM 857 C CA . SER A 1 109 ? 2.791 -7.803 -22.759 1.00 88.56 109 SER A CA 1
ATOM 858 C C . SER A 1 109 ? 2.142 -7.532 -21.395 1.00 88.56 109 SER A C 1
ATOM 860 O O . SER A 1 109 ? 1.238 -8.264 -20.996 1.00 88.56 109 SER A O 1
ATOM 862 N N . ASN A 1 110 ? 2.584 -6.485 -20.683 1.00 83.75 110 ASN A N 1
ATOM 863 C CA . ASN A 1 110 ? 2.199 -6.150 -19.308 1.00 83.75 110 ASN A CA 1
ATOM 864 C C . ASN A 1 110 ? 2.576 -7.220 -18.267 1.00 83.75 110 ASN A C 1
ATOM 866 O O . ASN A 1 110 ? 2.015 -7.243 -17.170 1.00 83.75 110 ASN A O 1
ATOM 870 N N . GLN A 1 111 ? 3.532 -8.099 -18.569 1.00 89.19 111 GLN A N 1
ATOM 871 C CA . GLN A 1 111 ? 4.097 -8.999 -17.574 1.00 89.19 111 GLN A CA 1
ATOM 872 C C . GLN A 1 111 ? 5.064 -8.217 -16.682 1.00 89.19 111 GLN A C 1
ATOM 874 O O . GLN A 1 111 ? 5.978 -7.558 -17.178 1.00 89.19 111 GLN A O 1
ATOM 879 N N . VAL A 1 112 ? 4.884 -8.306 -15.362 1.00 90.81 112 VAL A N 1
ATOM 880 C CA . VAL A 1 112 ? 5.790 -7.678 -14.390 1.00 90.81 112 VAL A CA 1
ATOM 881 C C . VAL A 1 112 ? 7.175 -8.315 -14.493 1.00 90.81 112 VAL A C 1
ATOM 883 O O . VAL A 1 112 ? 7.336 -9.512 -14.263 1.00 90.81 112 VAL A O 1
ATOM 886 N N . LEU A 1 113 ? 8.172 -7.497 -14.832 1.00 90.69 113 LEU A N 1
ATOM 887 C CA . LEU A 1 113 ? 9.582 -7.876 -14.885 1.00 90.69 113 LEU A CA 1
ATOM 888 C C . LEU A 1 113 ? 10.269 -7.637 -13.541 1.00 90.69 113 LEU A C 1
ATOM 890 O O . LEU A 1 113 ? 11.080 -8.452 -13.109 1.00 90.69 113 LEU A O 1
ATOM 894 N N . GLN A 1 114 ? 9.968 -6.504 -12.900 1.00 90.62 114 GLN A N 1
ATOM 895 C CA . GLN A 1 114 ? 10.585 -6.102 -11.641 1.00 90.62 114 GLN A CA 1
ATOM 896 C C . GLN A 1 114 ? 9.684 -5.122 -10.881 1.00 90.62 114 GLN A C 1
ATOM 898 O O . GLN A 1 114 ? 9.162 -4.170 -11.456 1.00 90.62 114 GLN A O 1
ATOM 903 N N . GLU A 1 115 ? 9.557 -5.313 -9.568 1.00 90.19 115 GLU A N 1
ATOM 904 C CA . GLU A 1 115 ? 9.003 -4.306 -8.656 1.00 90.19 115 GLU A CA 1
ATOM 905 C C . GLU A 1 115 ? 10.150 -3.679 -7.850 1.00 90.19 115 GLU A C 1
ATOM 907 O O . GLU A 1 115 ? 10.952 -4.381 -7.225 1.00 90.19 115 GLU A O 1
ATOM 912 N N . TYR A 1 116 ? 10.228 -2.352 -7.872 1.00 88.81 116 TYR A N 1
ATOM 913 C CA . TYR A 1 116 ? 11.146 -1.542 -7.081 1.00 88.81 116 TYR A CA 1
ATOM 914 C C . TYR A 1 116 ? 10.340 -0.844 -5.993 1.00 88.81 116 TYR A C 1
ATOM 916 O O . TYR A 1 116 ? 9.727 0.199 -6.223 1.00 88.81 116 TYR A O 1
ATOM 924 N N . LYS A 1 117 ? 10.298 -1.448 -4.807 1.00 84.00 117 LYS A N 1
ATOM 925 C CA . LYS A 1 117 ? 9.589 -0.869 -3.663 1.00 84.00 117 LYS A CA 1
ATOM 926 C C . LYS A 1 117 ? 10.295 0.407 -3.212 1.00 84.00 117 LYS A C 1
ATOM 928 O O . LYS A 1 117 ? 11.524 0.463 -3.240 1.00 84.00 117 LYS A O 1
ATOM 933 N N . TRP A 1 118 ? 9.532 1.405 -2.771 1.00 74.38 118 TRP A N 1
ATOM 934 C CA . TRP A 1 118 ? 10.113 2.527 -2.034 1.00 74.38 118 TRP A CA 1
ATOM 935 C C . TRP A 1 118 ? 10.730 1.957 -0.751 1.00 74.38 118 TRP A C 1
ATOM 937 O O . TRP A 1 118 ? 10.012 1.487 0.130 1.00 74.38 118 TRP A O 1
ATOM 947 N N . VAL A 1 119 ? 12.058 1.882 -0.691 1.00 67.12 119 VAL A N 1
ATOM 948 C CA . VAL A 1 119 ? 12.770 1.434 0.509 1.00 67.12 119 VAL A CA 1
ATOM 949 C C . VAL A 1 119 ? 12.897 2.652 1.420 1.00 67.12 119 VAL A C 1
ATOM 951 O O . VAL A 1 119 ? 13.362 3.691 0.953 1.00 67.12 119 VAL A O 1
ATOM 954 N N . ASN A 1 120 ? 12.434 2.534 2.670 1.00 51.16 120 ASN A N 1
ATOM 955 C CA . ASN A 1 120 ? 12.729 3.519 3.717 1.00 51.16 120 ASN A CA 1
ATOM 956 C C . ASN A 1 120 ? 14.184 3.392 4.153 1.00 51.16 120 ASN A C 1
ATOM 958 O O . ASN A 1 120 ? 14.589 2.237 4.426 1.00 51.16 120 ASN A O 1
#

Sequence (120 aa):
QLTKSAALTLDPTQFTVTNTFPYGSITKLSTDEKNADQFILEADKTTYVYKTAHRPQLMCQLFECIAKKVPDKFKTVGPVRAQRLRKNGSRIDCVICIAPYGLIEMDRSNQVLQEYKWVN

InterPro domains:
  IPR045802 DnaJ homologue subfamily C, GRV2/DNAJC13, N-terminal domain [PF19432] (6-119)

Radius of gyration: 17.85 Å; chains: 1; bounding box: 43×31×48 Å

Foldseek 3Di:
DPPQQWDFDADPVVRDTPDTARLVFFPDWAADPVDNQWIWTAGPNDIDIDGHPCNVVVSLVSQVSSCVNPVVVWDKDDQDWDWDQDPVRDIAIWTWIHGPQFIFIAHPVRHTPDTGGPDD

Secondary structure (DSSP, 8-state):
-----EEEEEETTTTEEEEEEETTTEEEEEE-SS-TTEEEEEETTEEEEEE-TTHHHHHHHHHHHHHHH-TTTSPPEEEEEEEEEPTTS-EEEEEEEEETTEEEEE-TT--EEEEEE---